Protein AF-0000000074579629 (afdb_homodimer)

Secondary structure (DSSP, 8-state):
--------HHHHHHHHHHHHHHHHH-TTS-HHHHHHHHHHHHHHT-TTS-HHHHHHHHHHHHHHHTT-TT--HHHHHHHHHHHHHHHT---/--------HHHHHHHHHHHHHHHHH-TTS-HHHHHHHHHHHHHHT-TTS-HHHHHHHHHHHHHHHTT-TT--HHHHHHHHHHHHHHHT---

Organism: Methanococcus maripaludis (strain DSM 14266 / JCM 13030 / NBRC 101832 / S2 / LL) (NCBI:txid267377)

Foldseek 3Di:
DDCPVPPDPVRLLVVLLVLLVVQLPDPLFDNLQSVLSVQLSVLCVPPVDDNLRSLVRSLVSLVVCLPPPSGDPVVNVSSVVSNVSSVPDDD/DPPPVPDDPVRLLVVLLVLLVVQLPDPLFDNLQSVLSVQLSVLCVPPVDDNLRSLVRSLVSLVVCLPPPSGDPVVNVSSVVSNVSSVPDDD

Structure (mmCIF, N/CA/C/O backbone):
data_AF-0000000074579629-model_v1
#
loop_
_entity.id
_entity.type
_entity.pdbx_description
1 polymer 'UPF0147 protein MMP1188'
#
loop_
_atom_site.group_PDB
_atom_site.id
_atom_site.type_symbol
_atom_site.label_atom_id
_atom_site.label_alt_id
_atom_site.label_comp_id
_atom_site.label_asym_id
_atom_site.label_entity_id
_atom_site.label_seq_id
_atom_site.pdbx_PDB_ins_code
_atom_site.Cartn_x
_atom_site.Cartn_y
_atom_site.Cartn_z
_atom_site.occupancy
_atom_site.B_iso_or_equiv
_atom_site.auth_seq_id
_atom_site.auth_comp_id
_atom_site.auth_asym_id
_atom_site.auth_atom_id
_atom_site.pdbx_PDB_model_num
ATOM 1 N N . MET A 1 1 ? 9.289 -17.844 11.133 1 25.27 1 MET A N 1
ATOM 2 C CA . MET A 1 1 ? 8.789 -16.516 10.773 1 25.27 1 MET A CA 1
ATOM 3 C C . MET A 1 1 ? 9.688 -15.859 9.719 1 25.27 1 MET A C 1
ATOM 5 O O . MET A 1 1 ? 10.789 -15.414 10.031 1 25.27 1 MET A O 1
ATOM 9 N N . PHE A 1 2 ? 9.789 -16.484 8.695 1 32.72 2 PHE A N 1
ATOM 10 C CA . PHE A 1 2 ? 10.742 -16.359 7.602 1 32.72 2 PHE A CA 1
ATOM 11 C C . PHE A 1 2 ? 10.766 -14.922 7.082 1 32.72 2 PHE A C 1
ATOM 13 O O . PHE A 1 2 ? 9.719 -14.305 6.895 1 32.72 2 PHE A O 1
ATOM 20 N N . SER A 1 3 ? 11.758 -14.164 7.48 1 40.06 3 SER A N 1
ATOM 21 C CA . SER A 1 3 ? 12.031 -12.742 7.285 1 40.06 3 SER A CA 1
ATOM 22 C C . SER A 1 3 ? 12.234 -12.414 5.809 1 40.06 3 SER A C 1
ATOM 24 O O . SER A 1 3 ? 13.203 -12.859 5.199 1 40.06 3 SER A O 1
ATOM 26 N N . ALA A 1 4 ? 11.523 -12.758 4.895 1 45.22 4 ALA A N 1
ATOM 27 C CA . ALA A 1 4 ? 11.734 -12.133 3.59 1 45.22 4 ALA A CA 1
ATOM 28 C C . ALA A 1 4 ? 12.383 -10.758 3.738 1 45.22 4 ALA A C 1
ATOM 30 O O . ALA A 1 4 ? 12.078 -10.016 4.676 1 45.22 4 ALA A O 1
ATOM 31 N N . LYS A 1 5 ? 13.508 -10.594 3.396 1 55.69 5 LYS A N 1
ATOM 32 C CA . LYS A 1 5 ? 14.219 -9.344 3.668 1 55.69 5 LYS A CA 1
ATOM 33 C C . LYS A 1 5 ? 13.305 -8.141 3.473 1 55.69 5 LYS A C 1
ATOM 35 O O . LYS A 1 5 ? 13.094 -7.688 2.344 1 55.69 5 LYS A O 1
ATOM 40 N N . LYS A 1 6 ? 12.227 -8.008 4.344 1 69.94 6 LYS A N 1
ATOM 41 C CA . LYS A 1 6 ? 11.273 -6.91 4.508 1 69.94 6 LYS A CA 1
ATOM 42 C C . LYS A 1 6 ? 11.992 -5.562 4.566 1 69.94 6 LYS A C 1
ATOM 44 O O . LYS A 1 6 ? 13.141 -5.488 4.992 1 69.94 6 LYS A O 1
ATOM 49 N N . LEU A 1 7 ? 11.5 -4.715 3.783 1 80.69 7 LEU A N 1
ATOM 50 C CA . LEU A 1 7 ? 12.039 -3.361 3.875 1 80.69 7 LEU A CA 1
ATOM 51 C C . LEU A 1 7 ? 12.195 -2.938 5.332 1 80.69 7 LEU A C 1
ATOM 53 O O . LEU A 1 7 ? 11.352 -3.262 6.172 1 80.69 7 LEU A O 1
ATOM 57 N N . SER A 1 8 ? 13.359 -2.342 5.578 1 84.81 8 SER A N 1
ATOM 58 C CA . SER A 1 8 ? 13.547 -1.804 6.922 1 84.81 8 SER A CA 1
ATOM 59 C C . SER A 1 8 ? 12.469 -0.778 7.262 1 84.81 8 SER A C 1
ATOM 61 O O . SER A 1 8 ? 11.898 -0.148 6.367 1 84.81 8 SER A O 1
ATOM 63 N N . PRO A 1 9 ? 12.141 -0.627 8.492 1 86.38 9 PRO A N 1
ATOM 64 C CA . PRO A 1 9 ? 11.172 0.396 8.898 1 86.38 9 PRO A CA 1
ATOM 65 C C . PRO A 1 9 ? 11.523 1.783 8.367 1 86.38 9 PRO A C 1
ATOM 67 O O . PRO A 1 9 ? 10.633 2.543 7.973 1 86.38 9 PRO A O 1
ATOM 70 N N . ALA A 1 10 ? 12.812 2.029 8.297 1 87.62 10 ALA A N 1
ATOM 71 C CA . ALA A 1 10 ? 13.25 3.324 7.781 1 87.62 10 ALA A CA 1
ATOM 72 C C . ALA A 1 10 ? 12.914 3.469 6.301 1 87.62 10 ALA A C 1
ATOM 74 O O . ALA A 1 10 ? 12.469 4.527 5.855 1 87.62 10 ALA A O 1
ATOM 75 N N . ASP A 1 11 ? 13.141 2.4 5.555 1 89.75 11 ASP A N 1
ATOM 76 C CA . ASP A 1 11 ? 12.844 2.418 4.129 1 89.75 11 ASP A CA 1
ATOM 77 C C . ASP A 1 11 ? 11.344 2.508 3.881 1 89.75 11 ASP A C 1
ATOM 79 O O . ASP A 1 11 ? 10.898 3.195 2.959 1 89.75 11 ASP A O 1
ATOM 83 N N . LYS A 1 12 ? 10.594 1.882 4.711 1 92.12 12 LYS A N 1
ATOM 84 C CA . LYS A 1 12 ? 9.133 1.931 4.613 1 92.12 12 LYS A CA 1
ATOM 85 C C . LYS A 1 12 ? 8.617 3.348 4.848 1 92.12 12 LYS A C 1
ATOM 87 O O . LYS A 1 12 ? 7.789 3.846 4.078 1 92.12 12 LYS A O 1
ATOM 92 N N . LEU A 1 13 ? 9.164 3.977 5.816 1 93.69 13 LEU A N 1
ATOM 93 C CA . LEU A 1 13 ? 8.742 5.332 6.152 1 93.69 13 LEU A CA 1
ATOM 94 C C . LEU A 1 13 ? 9.078 6.301 5.023 1 93.69 13 LEU A C 1
ATOM 96 O O . LEU A 1 13 ? 8.289 7.195 4.711 1 93.69 13 LEU A O 1
ATOM 100 N N . LYS A 1 14 ? 10.242 6.051 4.523 1 93.75 14 LYS A N 1
ATOM 101 C CA . LYS A 1 14 ? 10.672 6.902 3.42 1 93.75 14 LYS A CA 1
ATOM 102 C C . LYS A 1 14 ? 9.734 6.766 2.223 1 93.75 14 LYS A C 1
ATOM 104 O O . LYS A 1 14 ? 9.344 7.762 1.611 1 93.75 14 LYS A O 1
ATOM 109 N N . ASN A 1 15 ? 9.398 5.535 1.893 1 94.88 15 ASN A N 1
ATOM 110 C CA . ASN A 1 15 ? 8.492 5.289 0.777 1 94.88 15 ASN A CA 1
ATOM 111 C C . ASN A 1 15 ? 7.125 5.918 1.021 1 94.88 15 ASN A C 1
ATOM 113 O O . ASN A 1 15 ? 6.57 6.574 0.136 1 94.88 15 AS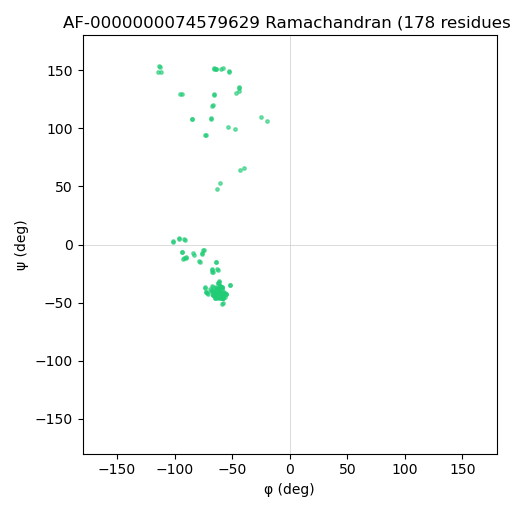N A O 1
ATOM 117 N N . ILE A 1 16 ? 6.598 5.762 2.191 1 98 16 ILE A N 1
ATOM 118 C CA . ILE A 1 16 ? 5.285 6.293 2.543 1 98 16 ILE A CA 1
ATOM 119 C C . ILE A 1 16 ? 5.316 7.82 2.488 1 98 16 ILE A C 1
ATOM 121 O O . ILE A 1 16 ? 4.391 8.445 1.963 1 98 16 ILE A O 1
ATOM 125 N N . SER A 1 17 ? 6.355 8.406 3.051 1 98.06 17 SER A N 1
ATOM 126 C CA . SER A 1 17 ? 6.508 9.852 3.027 1 98.06 17 SER A CA 1
ATOM 127 C C . SER A 1 17 ? 6.512 10.383 1.598 1 98.06 17 SER A C 1
ATOM 129 O O . SER A 1 17 ? 5.938 11.438 1.319 1 98.06 17 SER A O 1
ATOM 131 N N . SER A 1 18 ? 7.18 9.664 0.744 1 97.62 18 SER A N 1
ATOM 132 C CA . SER A 1 18 ? 7.223 10.062 -0.658 1 97.62 18 SER A CA 1
ATOM 133 C C . SER A 1 18 ? 5.832 10.016 -1.287 1 97.62 18 SER A C 1
ATOM 135 O O . SER A 1 18 ? 5.469 10.898 -2.064 1 97.62 18 SER A O 1
ATOM 137 N N . MET A 1 19 ? 5.066 9 -1.004 1 98.12 19 MET A N 1
ATOM 138 C CA . MET A 1 19 ? 3.707 8.883 -1.525 1 98.12 19 MET A CA 1
ATOM 139 C C . MET A 1 19 ? 2.832 10.023 -1.019 1 98.12 19 MET A C 1
ATOM 141 O O . MET A 1 19 ? 2.029 10.578 -1.772 1 98.12 19 MET A O 1
ATOM 145 N N . LEU A 1 20 ? 2.994 10.398 0.21 1 98.81 20 LEU A N 1
ATOM 146 C CA . LEU A 1 20 ? 2.258 11.516 0.784 1 98.81 20 LEU A CA 1
ATOM 147 C C . LEU A 1 20 ? 2.658 12.828 0.117 1 98.81 20 LEU A C 1
ATOM 149 O O . LEU A 1 20 ? 1.805 13.68 -0.155 1 98.81 20 LEU A O 1
ATOM 153 N N . GLU A 1 21 ? 3.912 12.945 -0.081 1 98.75 21 GLU A N 1
ATOM 154 C CA . GLU A 1 21 ? 4.418 14.148 -0.727 1 98.75 21 GLU A CA 1
ATOM 155 C C . GLU A 1 21 ? 3.803 14.336 -2.109 1 98.75 21 GLU A C 1
ATOM 157 O O . GLU A 1 21 ? 3.531 15.461 -2.527 1 98.75 21 GLU A O 1
ATOM 162 N N . GLU A 1 22 ? 3.611 13.266 -2.803 1 98.5 22 GLU A N 1
ATOM 163 C CA . GLU A 1 22 ? 2.979 13.328 -4.117 1 98.5 22 GLU A CA 1
ATOM 164 C C . GLU A 1 22 ? 1.576 13.93 -4.023 1 98.5 22 GLU A C 1
ATOM 166 O O . GLU A 1 22 ? 1.169 14.711 -4.887 1 98.5 22 GLU A O 1
ATOM 171 N N . ILE A 1 23 ? 0.844 13.578 -3.057 1 98.75 23 ILE A N 1
ATOM 172 C CA . ILE A 1 23 ? -0.491 14.133 -2.848 1 98.75 23 ILE A CA 1
ATOM 173 C C . ILE A 1 23 ? -0.391 15.617 -2.504 1 98.75 23 ILE A C 1
ATOM 175 O O . ILE A 1 23 ? -1.14 16.438 -3.041 1 98.75 23 ILE A O 1
ATOM 179 N N . VAL A 1 24 ? 0.521 15.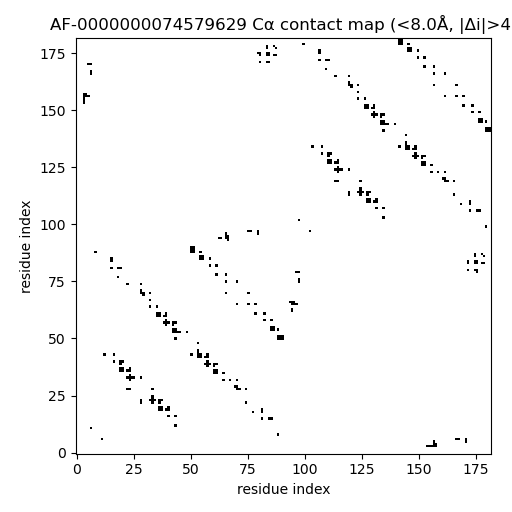992 -1.667 1 98.81 24 VAL A N 1
ATOM 180 C CA . VAL A 1 24 ? 0.712 17.359 -1.208 1 98.81 24 VAL A CA 1
ATOM 181 C C . VAL A 1 24 ? 1.04 18.266 -2.396 1 98.81 24 VAL A C 1
ATOM 183 O O . VAL A 1 24 ? 0.573 19.406 -2.467 1 98.81 24 VAL A O 1
ATOM 186 N N . GLU A 1 25 ? 1.706 17.703 -3.377 1 98.62 25 GLU A N 1
ATOM 187 C CA . GLU A 1 25 ? 2.201 18.484 -4.5 1 98.62 25 GLU A CA 1
ATOM 188 C C . GLU A 1 25 ? 1.21 18.484 -5.66 1 98.62 25 GLU A C 1
ATOM 190 O O . GLU A 1 25 ? 1.364 19.234 -6.621 1 98.62 25 GLU A O 1
ATOM 195 N N . ASP A 1 26 ? 0.233 17.766 -5.566 1 98.56 26 ASP A N 1
ATOM 196 C CA . ASP A 1 26 ? -0.736 17.625 -6.652 1 98.56 26 ASP A CA 1
ATOM 197 C C . ASP A 1 26 ? -1.779 18.734 -6.594 1 98.56 26 ASP A C 1
ATOM 199 O O . ASP A 1 26 ? -2.734 18.672 -5.82 1 98.56 26 ASP A O 1
ATOM 203 N N . THR A 1 27 ? -1.715 19.609 -7.473 1 97.81 27 THR A N 1
ATOM 204 C CA . THR A 1 27 ? -2.539 20.812 -7.445 1 97.81 27 THR A CA 1
ATOM 205 C C . THR A 1 27 ? -3.969 20.5 -7.875 1 97.81 27 THR A C 1
ATOM 207 O O . THR A 1 27 ? -4.871 21.312 -7.699 1 97.81 27 THR A O 1
ATOM 210 N N . THR A 1 28 ? -4.258 19.25 -8.352 1 97.62 28 THR A N 1
ATOM 211 C CA . THR A 1 28 ? -5.617 18.844 -8.68 1 97.62 28 THR A CA 1
ATOM 212 C C . THR A 1 28 ? -6.352 18.359 -7.43 1 97.62 28 THR A C 1
ATOM 214 O O . THR A 1 28 ? -7.566 18.156 -7.453 1 97.62 28 THR A O 1
ATOM 217 N N . VAL A 1 29 ? -5.668 18.25 -6.43 1 98.62 29 VAL A N 1
ATOM 218 C CA . VAL A 1 29 ? -6.215 17.797 -5.148 1 98.62 29 VAL A CA 1
ATOM 219 C C . VAL A 1 29 ? -6.59 19.016 -4.301 1 98.62 29 VAL A C 1
ATOM 221 O O . VAL A 1 29 ? -5.789 19.938 -4.133 1 98.62 29 VAL A O 1
ATOM 224 N N . PRO A 1 30 ? -7.812 19.031 -3.777 1 98.69 30 PRO A N 1
ATOM 225 C CA . PRO A 1 30 ? -8.258 20.141 -2.939 1 98.69 30 PRO A CA 1
ATOM 226 C C . PRO A 1 30 ? -7.301 20.438 -1.784 1 98.69 30 PRO A C 1
ATOM 228 O O . PRO A 1 30 ? -6.703 19.516 -1.228 1 98.69 30 PRO A O 1
ATOM 231 N N . ARG A 1 31 ? -7.266 21.641 -1.442 1 98.56 31 ARG A N 1
ATOM 232 C CA . ARG A 1 31 ? -6.305 22.156 -0.475 1 98.56 31 ARG A CA 1
ATOM 233 C C . ARG A 1 31 ? -6.422 21.422 0.859 1 98.56 31 ARG A C 1
ATOM 235 O O . ARG A 1 31 ? -5.414 21.094 1.484 1 98.56 31 ARG A O 1
ATOM 242 N N . ASN A 1 32 ? -7.609 21.234 1.343 1 98.44 32 ASN A N 1
ATOM 243 C CA . ASN A 1 32 ? -7.789 20.594 2.641 1 98.44 32 ASN A CA 1
ATOM 244 C C . ASN A 1 32 ? -7.258 19.156 2.633 1 98.44 32 ASN A C 1
ATOM 246 O O . ASN A 1 32 ? -6.812 18.656 3.662 1 98.44 32 ASN A O 1
ATOM 250 N N . ILE A 1 33 ? -7.379 18.484 1.457 1 98.75 33 ILE A N 1
ATOM 251 C CA . ILE A 1 33 ? -6.863 17.125 1.332 1 98.75 33 ILE A CA 1
ATOM 252 C C . ILE A 1 33 ? -5.336 17.156 1.294 1 98.75 33 ILE A C 1
ATOM 254 O O . ILE A 1 33 ? -4.68 16.344 1.955 1 98.75 33 ILE A O 1
ATOM 258 N N . ARG A 1 34 ? -4.801 18.094 0.607 1 98.88 34 ARG A N 1
ATOM 259 C CA . ARG A 1 34 ? -3.35 18.266 0.604 1 98.88 34 ARG A CA 1
ATOM 260 C C . ARG A 1 34 ? -2.83 18.562 2.006 1 98.88 34 ARG A C 1
ATOM 262 O O . ARG A 1 34 ? -1.79 18.047 2.412 1 98.88 34 ARG A O 1
ATOM 269 N N . ALA A 1 35 ? -3.525 19.391 2.779 1 98.81 35 ALA A N 1
ATOM 270 C CA . ALA A 1 35 ? -3.141 19.719 4.145 1 98.81 35 ALA A CA 1
ATOM 271 C C . ALA A 1 35 ? -3.15 18.484 5.039 1 98.81 35 ALA A C 1
ATOM 273 O O . ALA A 1 35 ? -2.242 18.297 5.855 1 98.81 35 ALA A O 1
ATOM 274 N N . ALA A 1 36 ? -4.184 17.641 4.891 1 98.81 36 ALA A N 1
ATOM 275 C CA . ALA A 1 36 ? -4.262 16.406 5.668 1 98.81 36 ALA A CA 1
ATOM 276 C C . ALA A 1 36 ? -3.082 15.492 5.355 1 98.81 36 ALA A C 1
ATOM 278 O O . ALA A 1 36 ? -2.492 14.898 6.262 1 98.81 36 ALA A O 1
ATOM 279 N N . ALA A 1 37 ? -2.75 15.359 4.066 1 98.88 37 ALA A N 1
ATOM 280 C CA . ALA A 1 37 ? -1.598 14.555 3.664 1 98.88 37 ALA A CA 1
ATOM 281 C C . ALA A 1 37 ? -0.308 15.117 4.258 1 98.88 37 ALA A C 1
ATOM 283 O O . ALA A 1 37 ? 0.557 14.359 4.703 1 98.88 37 ALA A O 1
ATOM 284 N N . ASP A 1 38 ? -0.193 16.453 4.285 1 98.88 38 ASP A N 1
ATOM 285 C CA . ASP A 1 38 ? 0.984 17.109 4.855 1 98.88 38 ASP A CA 1
ATOM 286 C C . ASP A 1 38 ? 1.081 16.844 6.359 1 98.88 38 ASP A C 1
ATOM 288 O O . ASP A 1 38 ? 2.168 16.578 6.879 1 98.88 38 ASP A O 1
ATOM 292 N N . ASN A 1 39 ? 0.005 16.922 7 1 98.88 39 ASN A N 1
ATOM 293 C CA . ASN A 1 39 ? -0.033 16.609 8.43 1 98.88 39 ASN A CA 1
ATOM 294 C C . ASN A 1 39 ? 0.38 15.172 8.695 1 98.88 39 ASN A C 1
ATOM 296 O O . ASN A 1 39 ? 1.134 14.898 9.633 1 98.88 39 ASN A O 1
ATOM 300 N N . ALA A 1 40 ? -0.15 14.258 7.895 1 98.88 40 ALA A N 1
ATOM 301 C CA . ALA A 1 40 ? 0.215 12.852 8.031 1 98.88 40 ALA A CA 1
ATOM 302 C C . ALA A 1 40 ? 1.716 12.648 7.84 1 98.88 40 ALA A C 1
ATOM 304 O O . ALA A 1 40 ? 2.361 11.953 8.625 1 98.88 40 ALA A O 1
ATOM 305 N N . LYS A 1 41 ? 2.234 13.25 6.848 1 98.75 41 LYS A N 1
ATOM 306 C CA . LYS A 1 41 ? 3.666 13.18 6.562 1 98.75 41 LYS A CA 1
ATOM 307 C C . LYS A 1 41 ? 4.488 13.688 7.746 1 98.75 41 LYS A C 1
ATOM 309 O O . LYS A 1 41 ? 5.461 13.047 8.148 1 98.75 41 LYS A O 1
ATOM 314 N N . ASN A 1 42 ? 4.086 14.82 8.289 1 98.44 42 ASN A N 1
ATOM 315 C CA . ASN A 1 42 ? 4.785 15.414 9.43 1 98.44 42 ASN A CA 1
ATOM 316 C C . ASN A 1 42 ? 4.707 14.523 10.664 1 98.44 42 ASN A C 1
ATOM 318 O O . ASN A 1 42 ? 5.668 14.43 11.43 1 98.44 42 ASN A O 1
ATOM 322 N N . ALA A 1 43 ? 3.566 13.922 10.859 1 98.25 43 ALA A N 1
ATOM 323 C CA . ALA A 1 43 ? 3.402 13 11.984 1 98.25 43 ALA A CA 1
ATOM 324 C C . ALA A 1 43 ? 4.406 11.859 11.906 1 98.25 43 ALA A C 1
ATOM 326 O O . ALA A 1 43 ? 4.945 11.422 12.93 1 98.25 43 ALA A O 1
ATOM 327 N N . LEU A 1 44 ? 4.719 11.367 10.695 1 97.38 44 LEU A N 1
ATOM 328 C CA . LEU A 1 44 ? 5.652 10.258 10.508 1 97.38 44 LEU A CA 1
ATOM 329 C C . LEU A 1 44 ? 7.07 10.664 10.898 1 97.38 44 LEU A C 1
ATOM 331 O O . LEU A 1 44 ? 7.875 9.82 11.289 1 97.38 44 LEU A O 1
ATOM 335 N N . HIS A 1 45 ? 7.297 11.914 10.844 1 96.38 45 HIS A N 1
ATOM 336 C CA . HIS A 1 45 ? 8.656 12.391 11.07 1 96.38 45 HIS A CA 1
ATOM 337 C C . HIS A 1 45 ? 8.82 12.938 12.484 1 96.38 45 HIS A C 1
ATOM 339 O O . HIS A 1 45 ? 9.883 13.469 12.828 1 96.38 45 HIS A O 1
ATOM 345 N N . ASN A 1 46 ? 7.82 12.875 13.305 1 96.5 46 ASN A N 1
ATOM 346 C CA . ASN A 1 46 ? 7.926 13.328 14.688 1 96.5 46 ASN A CA 1
ATOM 347 C C . ASN A 1 46 ? 8.75 12.352 15.531 1 96.5 46 ASN A C 1
ATOM 349 O O . ASN A 1 46 ? 8.195 11.469 16.188 1 96.5 46 ASN A O 1
ATOM 353 N N . GLU A 1 47 ? 9.977 12.523 15.703 1 93.5 47 GLU A N 1
ATOM 354 C CA . GLU A 1 47 ? 10.914 11.602 16.344 1 93.5 47 GLU A CA 1
ATOM 355 C C . GLU A 1 47 ? 10.727 11.586 17.859 1 93.5 47 GLU A C 1
ATOM 357 O O . GLU A 1 47 ? 11.32 10.75 18.547 1 93.5 47 GLU A O 1
A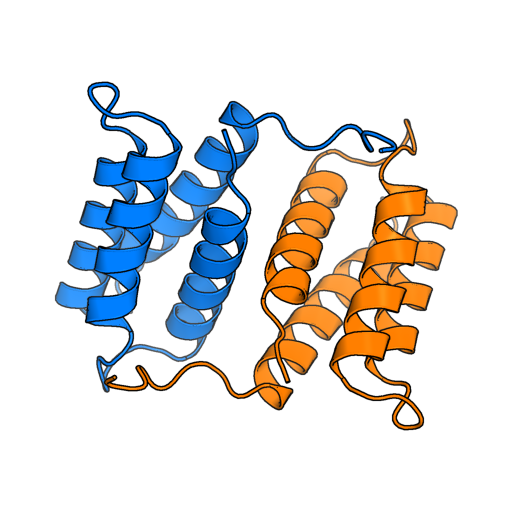TOM 362 N N . GLU A 1 48 ? 9.898 12.391 18.391 1 96.69 48 GLU A N 1
ATOM 363 C CA . GLU A 1 48 ? 9.602 12.391 19.828 1 96.69 48 GLU A CA 1
ATOM 364 C C . GLU A 1 48 ? 8.641 11.266 20.188 1 96.69 48 GLU A C 1
ATOM 366 O O . GLU A 1 48 ? 8.484 10.938 21.375 1 96.69 48 GLU A O 1
ATOM 371 N N . GLN A 1 49 ? 8.016 10.672 19.266 1 96.25 49 GLN A N 1
ATOM 372 C CA . GLN A 1 49 ? 7.039 9.609 19.516 1 96.25 49 GLN A CA 1
ATOM 373 C C . GLN A 1 49 ? 7.539 8.273 18.984 1 96.25 49 GLN A C 1
ATOM 375 O O . GLN A 1 49 ? 8.398 8.227 18.094 1 96.25 49 GLN A O 1
ATOM 380 N N . GLU A 1 50 ? 7.078 7.215 19.562 1 94.94 50 GLU A N 1
ATOM 381 C CA . GLU A 1 50 ? 7.359 5.871 19.062 1 94.94 50 GLU A CA 1
ATOM 382 C C . GLU A 1 50 ? 6.762 5.664 17.672 1 94.94 50 GLU A C 1
ATOM 384 O O . GLU A 1 50 ? 5.746 6.27 17.328 1 94.94 50 GLU A O 1
ATOM 389 N N . LEU A 1 51 ? 7.395 4.824 16.938 1 94 51 LEU A N 1
ATOM 390 C CA . LEU A 1 51 ? 7.035 4.602 15.539 1 94 51 LEU A CA 1
ATOM 391 C C . LEU A 1 51 ? 5.562 4.223 15.414 1 94 51 LEU A C 1
ATOM 393 O O . LEU A 1 51 ? 4.871 4.695 14.508 1 94 51 LEU A O 1
ATOM 397 N N . ILE A 1 52 ? 5.039 3.367 16.281 1 95 52 ILE A N 1
ATOM 398 C CA . ILE A 1 52 ? 3.656 2.904 16.219 1 95 52 ILE A CA 1
ATOM 399 C C . ILE A 1 52 ? 2.707 4.082 16.438 1 95 52 ILE A C 1
ATOM 401 O O . ILE A 1 52 ? 1.657 4.168 15.789 1 95 52 ILE A O 1
ATOM 405 N N . VAL A 1 53 ? 3.059 4.996 17.281 1 96.75 53 VAL A N 1
ATOM 406 C CA . VAL A 1 53 ? 2.248 6.172 17.578 1 96.75 53 VAL A CA 1
ATOM 407 C C . VAL A 1 53 ? 2.271 7.129 16.391 1 96.75 53 VAL A C 1
ATOM 409 O O . VAL A 1 53 ? 1.234 7.676 16 1 96.75 53 VAL A O 1
ATOM 412 N N . ARG A 1 54 ? 3.516 7.285 15.805 1 97.38 54 ARG A N 1
ATOM 413 C CA . ARG A 1 54 ? 3.641 8.117 14.609 1 97.38 54 ARG A CA 1
ATOM 414 C C . ARG A 1 54 ? 2.732 7.605 13.492 1 97.38 54 ARG A C 1
ATOM 416 O O . ARG A 1 54 ? 1.996 8.383 12.883 1 97.38 54 ARG A O 1
ATOM 423 N N . SER A 1 55 ? 2.732 6.328 13.266 1 97.5 55 SER A N 1
ATOM 424 C CA . SER A 1 55 ? 1.929 5.715 12.211 1 97.5 55 SER A CA 1
ATOM 425 C C . SER A 1 55 ? 0.438 5.863 12.5 1 97.5 55 SER A C 1
ATOM 427 O O . SER A 1 55 ? -0.341 6.199 11.602 1 97.5 55 SER A O 1
ATOM 429 N N . ALA A 1 56 ? 0.05 5.656 13.734 1 97.25 56 ALA A N 1
ATOM 430 C CA . ALA A 1 56 ? -1.354 5.762 14.125 1 97.25 56 ALA A CA 1
ATOM 431 C C . ALA A 1 56 ? -1.869 7.188 13.945 1 97.25 56 ALA A C 1
ATOM 433 O O . ALA A 1 56 ? -2.988 7.395 13.477 1 97.25 56 ALA A O 1
ATOM 434 N N . THR A 1 57 ? -1.082 8.109 14.312 1 98.31 57 THR A N 1
ATOM 435 C CA . THR A 1 57 ? -1.457 9.516 14.164 1 98.31 57 THR A CA 1
ATOM 436 C C . THR A 1 57 ? -1.629 9.875 12.688 1 98.31 57 THR A C 1
ATOM 438 O O . THR A 1 57 ? -2.592 10.547 12.312 1 98.31 57 THR A O 1
ATOM 441 N N . ALA A 1 58 ? -0.655 9.414 11.867 1 98.62 58 ALA A N 1
ATOM 442 C CA . ALA A 1 58 ? -0.748 9.648 10.422 1 98.62 58 ALA A CA 1
ATOM 443 C C . ALA A 1 58 ? -2.027 9.039 9.852 1 98.62 58 ALA A C 1
ATOM 445 O O . ALA A 1 58 ? -2.736 9.688 9.078 1 98.62 58 ALA A O 1
ATOM 446 N N . ILE A 1 59 ? -2.318 7.836 10.227 1 98.06 59 ILE A N 1
ATOM 447 C CA . ILE A 1 59 ? -3.531 7.152 9.789 1 98.06 59 ILE A CA 1
ATOM 448 C C . ILE A 1 59 ? -4.758 7.98 10.164 1 98.06 59 ILE A C 1
ATOM 450 O O . ILE A 1 59 ? -5.691 8.109 9.367 1 98.06 59 ILE A O 1
ATOM 454 N N . GLN A 1 60 ? -4.762 8.523 11.375 1 98 60 GLN A N 1
ATOM 455 C CA . GLN A 1 60 ? -5.898 9.305 11.844 1 98 60 GLN A CA 1
ATOM 456 C C . GLN A 1 60 ? -6.148 10.508 10.938 1 98 60 GLN A C 1
ATOM 458 O O . GLN A 1 60 ? -7.289 10.789 10.562 1 98 60 GLN A O 1
ATOM 463 N N . TYR A 1 61 ? -5.098 11.219 10.531 1 98.38 61 TYR A N 1
ATOM 464 C CA . TYR A 1 61 ? -5.246 12.359 9.633 1 98.38 61 TYR A CA 1
ATOM 465 C C . TYR A 1 61 ? -5.867 11.93 8.312 1 98.38 61 TYR A C 1
ATOM 467 O O . TYR A 1 61 ? -6.758 12.609 7.789 1 98.38 61 TYR A O 1
ATOM 475 N N . LEU A 1 62 ? -5.453 10.844 7.809 1 98.38 62 LEU A N 1
ATOM 476 C CA . LEU A 1 62 ? -5.898 10.359 6.504 1 98.38 62 LEU A CA 1
ATOM 477 C C . LEU A 1 62 ? -7.324 9.828 6.578 1 98.38 62 LEU A C 1
ATOM 479 O O . LEU A 1 62 ? -8.117 10.023 5.652 1 98.38 62 LEU A O 1
ATOM 483 N N . ASP A 1 63 ? -7.602 9.195 7.699 1 96.38 63 ASP A N 1
ATOM 484 C CA . ASP A 1 63 ? -8.953 8.688 7.914 1 96.38 63 ASP A CA 1
ATOM 485 C C . ASP A 1 63 ? -9.961 9.836 8 1 96.38 63 ASP A C 1
ATOM 487 O O . ASP A 1 63 ? -11.062 9.742 7.453 1 96.38 63 ASP A O 1
ATOM 491 N N . ASP A 1 64 ? -9.578 10.82 8.695 1 97.06 64 ASP A N 1
ATOM 492 C CA . ASP A 1 64 ? -10.461 11.961 8.898 1 97.06 64 ASP A CA 1
ATOM 493 C C . ASP A 1 64 ? -10.812 12.617 7.566 1 97.06 64 ASP A C 1
ATOM 495 O O . ASP A 1 64 ? -11.945 13.062 7.367 1 97.06 64 ASP A O 1
ATOM 499 N N . ILE A 1 65 ? -9.891 12.672 6.609 1 97.5 65 ILE A N 1
ATOM 500 C CA . ILE A 1 65 ? -10.102 13.398 5.363 1 97.5 65 ILE A CA 1
ATOM 501 C C . ILE A 1 65 ? -10.68 12.461 4.309 1 97.5 65 ILE A C 1
ATOM 503 O O . ILE A 1 65 ? -11.141 12.906 3.256 1 97.5 65 ILE A O 1
ATOM 507 N N . SER A 1 66 ? -10.695 11.164 4.531 1 94.56 66 SER A N 1
ATOM 508 C CA . SER A 1 66 ? -11.078 10.156 3.547 1 94.56 66 SER A CA 1
ATOM 509 C C . SER A 1 66 ? -12.547 10.305 3.148 1 94.56 66 SER A C 1
ATOM 511 O O . SER A 1 66 ? -12.953 9.836 2.086 1 94.56 66 SER A O 1
ATOM 513 N N . GLU A 1 67 ? -13.297 11.078 3.949 1 92.25 67 GLU A N 1
ATOM 514 C CA . GLU A 1 67 ? -14.727 11.227 3.721 1 92.25 67 GLU A CA 1
ATOM 515 C C . GLU A 1 67 ? -15.031 12.484 2.916 1 92.25 67 GLU A C 1
ATOM 517 O O . GLU A 1 67 ? -16.203 12.781 2.635 1 92.25 67 GLU A O 1
ATOM 522 N N . ASP A 1 68 ? -13.992 13.109 2.49 1 96.5 68 ASP A N 1
ATOM 523 C CA . ASP A 1 68 ? -14.195 14.312 1.697 1 96.5 68 ASP A CA 1
ATOM 524 C C . ASP A 1 68 ? -14.828 13.984 0.347 1 96.5 68 ASP A C 1
ATOM 526 O O . ASP A 1 68 ? -14.273 13.203 -0.432 1 96.5 68 ASP A O 1
ATOM 530 N N . PRO A 1 69 ? -16.016 14.508 0.031 1 95.44 69 PRO A N 1
ATOM 531 C CA . PRO A 1 69 ? -16.719 14.172 -1.21 1 95.44 69 PRO A CA 1
ATOM 532 C C . PRO A 1 69 ? -16 14.695 -2.453 1 95.44 69 PRO A C 1
ATOM 534 O O . PRO A 1 69 ? -16.281 14.25 -3.566 1 95.44 69 PRO A O 1
ATOM 537 N N . ASN A 1 70 ? -15.172 15.688 -2.273 1 96.56 70 ASN A N 1
ATOM 538 C CA . ASN A 1 70 ? -14.477 16.281 -3.408 1 96.56 70 ASN A CA 1
ATOM 539 C C . ASN A 1 70 ? -13.133 15.617 -3.668 1 96.56 70 ASN A C 1
ATOM 541 O O . ASN A 1 70 ? -12.375 16.047 -4.535 1 96.56 70 ASN A O 1
ATOM 545 N N . MET A 1 71 ? -12.805 14.57 -2.926 1 97.12 71 MET A N 1
ATOM 546 C CA . MET A 1 71 ? -11.555 13.852 -3.146 1 97.12 71 MET A CA 1
ATOM 547 C C . MET A 1 71 ? -11.555 13.164 -4.508 1 97.12 71 MET A C 1
ATOM 549 O O . MET A 1 71 ? -12.445 12.359 -4.805 1 97.12 71 MET A O 1
ATOM 553 N N . PRO A 1 72 ? -10.453 13.406 -5.277 1 96.75 72 PRO A N 1
ATOM 554 C CA . PRO A 1 72 ? -10.352 12.68 -6.547 1 96.75 72 PRO A CA 1
ATOM 555 C C . PRO A 1 72 ? -10.188 11.18 -6.359 1 96.75 72 PRO A C 1
ATOM 557 O O . PRO A 1 72 ? -9.586 10.734 -5.375 1 96.75 72 PRO A O 1
ATOM 560 N N . ILE A 1 73 ? -10.625 10.422 -7.289 1 92.94 73 ILE A N 1
ATOM 561 C CA . ILE A 1 73 ? -10.633 8.961 -7.207 1 92.94 73 ILE A CA 1
ATOM 562 C C . ILE A 1 73 ? -9.203 8.445 -7.051 1 92.94 73 ILE A C 1
ATOM 564 O O . ILE A 1 73 ? -8.938 7.594 -6.203 1 92.94 73 ILE A O 1
ATOM 568 N N . HIS A 1 74 ? -8.227 8.992 -7.875 1 94.75 74 HIS A N 1
ATOM 569 C CA . HIS A 1 74 ? -6.844 8.539 -7.812 1 94.75 74 HIS A CA 1
ATOM 570 C C . HIS A 1 74 ? -6.246 8.781 -6.434 1 94.75 74 HIS A C 1
ATOM 572 O O . HIS A 1 74 ? -5.469 7.961 -5.938 1 94.75 74 HIS A O 1
ATOM 578 N N . THR A 1 75 ? -6.656 9.953 -5.789 1 97.38 75 THR A N 1
ATOM 579 C CA . THR A 1 75 ? -6.152 10.297 -4.465 1 97.38 75 THR A CA 1
ATOM 580 C C . THR A 1 75 ? -6.676 9.32 -3.414 1 97.38 75 THR A C 1
ATOM 582 O O . THR A 1 75 ? -5.938 8.898 -2.525 1 97.38 75 THR A O 1
ATOM 585 N N . ARG A 1 76 ? -7.938 8.961 -3.611 1 95.5 76 ARG A N 1
ATOM 586 C CA . ARG A 1 76 ? -8.531 7.98 -2.709 1 95.5 76 ARG A CA 1
ATOM 587 C C . ARG A 1 76 ? -7.773 6.66 -2.75 1 95.5 76 ARG A C 1
ATOM 589 O O . ARG A 1 76 ? -7.496 6.066 -1.707 1 95.5 76 ARG A O 1
ATOM 596 N N . THR A 1 77 ? -7.414 6.207 -3.898 1 93.69 77 THR A N 1
ATOM 597 C CA . THR A 1 77 ? -6.645 4.977 -4.066 1 93.69 77 THR A CA 1
ATOM 598 C C . THR A 1 77 ? -5.266 5.109 -3.424 1 93.69 77 THR A C 1
ATOM 600 O O . THR A 1 77 ? -4.793 4.18 -2.764 1 93.69 77 THR A O 1
ATOM 603 N N . GLN A 1 78 ? -4.66 6.285 -3.633 1 96.38 78 GLN A N 1
ATOM 604 C CA . GLN A 1 78 ? -3.348 6.527 -3.041 1 96.38 78 GLN A CA 1
ATOM 605 C C . GLN A 1 78 ? -3.42 6.496 -1.517 1 96.38 78 GLN A C 1
ATOM 607 O O . GLN A 1 78 ? -2.588 5.867 -0.862 1 96.38 78 GLN A O 1
ATOM 612 N N . ILE A 1 79 ? -4.379 7.105 -0.958 1 97.5 79 ILE A N 1
ATOM 613 C CA . ILE A 1 79 ? -4.535 7.184 0.491 1 97.5 79 ILE A CA 1
ATOM 614 C C . ILE A 1 79 ? -4.805 5.789 1.056 1 97.5 79 ILE A C 1
ATOM 616 O O . ILE A 1 79 ? -4.238 5.41 2.084 1 97.5 79 ILE A O 1
ATOM 620 N N . TRP A 1 80 ? -5.609 5.031 0.408 1 95.25 80 TRP A N 1
ATOM 621 C CA . TRP A 1 80 ? -5.867 3.66 0.829 1 95.25 80 TRP A CA 1
ATOM 622 C C . TRP A 1 80 ? -4.57 2.855 0.889 1 95.25 80 TRP A C 1
ATOM 624 O O . TRP A 1 80 ? -4.316 2.152 1.869 1 95.25 80 TRP A O 1
ATOM 634 N N . GLY A 1 81 ? -3.803 2.922 -0.203 1 95.5 81 GLY A N 1
ATOM 635 C CA . GLY A 1 81 ? -2.518 2.238 -0.211 1 95.5 81 GLY A CA 1
ATOM 636 C C . GLY A 1 81 ? -1.61 2.662 0.928 1 95.5 81 GLY A C 1
ATOM 637 O O . GLY A 1 81 ? -0.994 1.819 1.583 1 95.5 81 GLY A O 1
ATOM 638 N N . ILE A 1 82 ? -1.567 3.955 1.187 1 97.88 82 ILE A N 1
ATOM 639 C CA . ILE A 1 82 ? -0.715 4.508 2.232 1 97.88 82 ILE A CA 1
ATOM 640 C C . ILE A 1 82 ? -1.175 3.998 3.596 1 97.88 82 ILE A C 1
ATOM 642 O O . ILE A 1 82 ? -0.36 3.545 4.402 1 97.88 82 ILE A O 1
ATOM 646 N N . VAL A 1 83 ? -2.479 4.035 3.83 1 97 83 VAL A N 1
ATOM 647 C CA . VAL A 1 83 ? -3.039 3.57 5.094 1 97 83 VAL A CA 1
ATOM 648 C C . VAL A 1 83 ? -2.736 2.086 5.281 1 97 83 VAL A C 1
ATOM 650 O O . VAL A 1 83 ? -2.324 1.661 6.363 1 97 83 VAL A O 1
ATOM 653 N N . SER A 1 84 ? -2.912 1.326 4.246 1 94.81 84 SER A N 1
ATOM 654 C CA . SER A 1 84 ? -2.619 -0.103 4.301 1 94.81 84 SER A CA 1
ATOM 655 C C . SER A 1 84 ? -1.163 -0.353 4.684 1 94.81 84 SER A C 1
ATOM 657 O O . SER A 1 84 ? -0.871 -1.248 5.477 1 94.81 84 SER A O 1
ATOM 659 N N . GLU A 1 85 ? -0.214 0.417 4.117 1 95.69 85 GLU A N 1
ATOM 660 C CA . GLU A 1 85 ? 1.202 0.27 4.441 1 95.69 85 GLU A CA 1
ATOM 661 C C . GLU A 1 85 ? 1.487 0.697 5.879 1 95.69 85 GLU A C 1
ATOM 663 O O . GLU A 1 85 ? 2.24 0.031 6.59 1 95.69 85 GLU A O 1
ATOM 668 N N . LEU A 1 86 ? 0.874 1.728 6.312 1 96.62 86 LEU A N 1
ATOM 669 C CA . LEU A 1 86 ? 1.067 2.221 7.672 1 96.62 86 LEU A CA 1
ATOM 670 C C . LEU A 1 86 ? 0.6 1.189 8.695 1 96.62 86 LEU A C 1
ATOM 672 O O . LEU A 1 86 ? 1.23 1.017 9.742 1 96.62 86 LEU A O 1
ATOM 676 N N . GLU A 1 87 ? -0.469 0.53 8.398 1 94.5 87 GLU A N 1
ATOM 677 C CA . GLU A 1 87 ? -1.056 -0.45 9.305 1 94.5 87 GLU A CA 1
ATOM 678 C C . GLU A 1 87 ? -0.101 -1.614 9.555 1 94.5 87 GLU A C 1
ATOM 680 O O . GLU A 1 87 ? -0.22 -2.318 10.555 1 94.5 87 GLU A O 1
ATOM 685 N N . THR A 1 88 ? 0.785 -1.749 8.656 1 91.06 88 THR A N 1
ATOM 686 C CA . THR A 1 88 ? 1.692 -2.885 8.773 1 91.06 88 THR A CA 1
ATOM 687 C C . THR A 1 88 ? 2.934 -2.504 9.578 1 91.06 88 THR A C 1
ATOM 689 O O . THR A 1 88 ? 3.775 -3.355 9.875 1 91.06 88 THR A O 1
ATOM 692 N N . ILE A 1 89 ? 3.119 -1.258 9.828 1 88.56 89 ILE A N 1
ATOM 693 C CA . ILE A 1 89 ? 4.246 -0.833 10.656 1 88.56 89 ILE A CA 1
ATOM 694 C C . ILE A 1 89 ? 4.039 -1.297 12.094 1 88.56 89 ILE A C 1
ATOM 696 O O . ILE A 1 89 ? 3.031 -0.964 12.719 1 88.56 89 ILE A O 1
ATOM 700 N N . LYS A 1 90 ? 4.84 -2.266 12.445 1 78.25 90 LYS A N 1
ATOM 701 C CA . LYS A 1 90 ? 4.832 -2.771 13.812 1 78.25 90 LYS A CA 1
ATOM 702 C C . LYS A 1 90 ? 6.152 -2.479 14.516 1 78.25 90 LYS A C 1
ATOM 704 O O . LYS A 1 90 ? 7.16 -2.189 13.859 1 78.25 90 LYS A O 1
ATOM 709 N N . ASN A 1 91 ? 6.152 -2.268 15.828 1 62.47 91 ASN A N 1
ATOM 710 C CA . ASN A 1 91 ? 7.379 -2.166 16.625 1 62.47 91 ASN A CA 1
ATOM 711 C C . ASN A 1 91 ? 8.203 -3.445 16.531 1 62.47 91 ASN A C 1
ATOM 713 O O . ASN A 1 91 ? 7.66 -4.531 16.328 1 62.47 91 ASN A O 1
ATOM 717 N N . MET B 1 1 ? -19.219 5.152 13.703 1 24.2 1 MET B N 1
ATOM 718 C CA . MET B 1 1 ? -18.047 4.637 13.008 1 24.2 1 MET B CA 1
ATOM 719 C C . MET B 1 1 ? -18.047 5.043 11.539 1 24.2 1 MET B C 1
ATOM 721 O O . MET B 1 1 ? -18.859 4.531 10.758 1 24.2 1 MET B O 1
ATOM 725 N N . PHE B 1 2 ? -18.062 6.23 11.383 1 31.52 2 PHE B N 1
ATOM 726 C CA . PHE B 1 2 ? -18.266 6.93 10.125 1 31.52 2 PHE B CA 1
ATOM 727 C C . PHE B 1 2 ? -17.391 6.344 9.023 1 31.52 2 PHE B C 1
ATOM 729 O O . PHE B 1 2 ? -16.203 6.086 9.242 1 31.52 2 PHE B O 1
ATOM 736 N N . SER B 1 3 ? -17.953 5.52 8.219 1 38.94 3 SER B N 1
ATOM 737 C CA . SER B 1 3 ? -17.391 4.691 7.156 1 38.94 3 SER B CA 1
ATOM 738 C C . SER B 1 3 ? -16.719 5.539 6.086 1 38.94 3 SER B C 1
ATOM 740 O O . SER B 1 3 ? -17.375 6.34 5.414 1 38.94 3 SER B O 1
ATOM 742 N N . ALA B 1 4 ? -15.82 6.422 6.332 1 44.28 4 ALA B N 1
ATOM 743 C CA . ALA B 1 4 ? -15.094 7.023 5.215 1 44.28 4 ALA B CA 1
ATOM 744 C C . ALA B 1 4 ? -15.203 6.156 3.965 1 44.28 4 ALA B C 1
ATOM 746 O O . ALA B 1 4 ? -15.102 4.93 4.043 1 44.28 4 ALA B O 1
ATOM 747 N N . LYS B 1 5 ? -15.922 6.523 3.055 1 55.97 5 LYS B N 1
ATOM 748 C CA . LYS B 1 5 ? -16.266 5.688 1.907 1 55.97 5 LYS B CA 1
ATOM 749 C C . LYS B 1 5 ? -15.031 4.945 1.384 1 55.97 5 LYS B C 1
ATOM 751 O O . LYS B 1 5 ? -14.227 5.512 0.647 1 55.97 5 LYS B O 1
ATOM 756 N N . LYS B 1 6 ? -14.422 3.992 2.238 1 69.75 6 LYS B N 1
ATOM 757 C CA . LYS B 1 6 ? -13.375 3.016 1.945 1 69.75 6 LYS B CA 1
ATO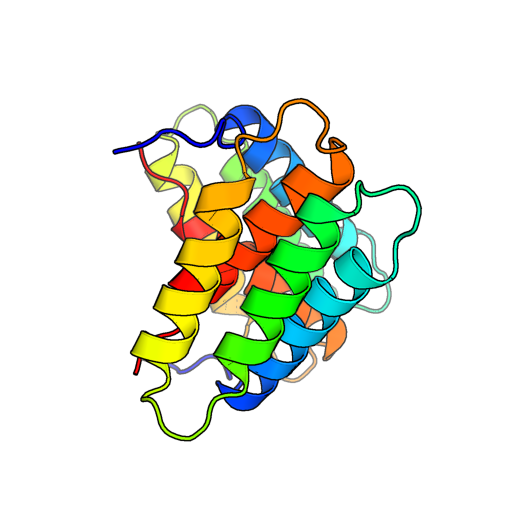M 758 C C . LYS B 1 6 ? -13.641 2.314 0.615 1 69.75 6 LYS B C 1
ATOM 760 O O . LYS B 1 6 ? -14.789 2.188 0.189 1 69.75 6 LYS B O 1
ATOM 765 N N . LEU B 1 7 ? -12.609 2.291 -0.129 1 80.56 7 LEU B N 1
ATOM 766 C CA . LEU B 1 7 ? -12.75 1.532 -1.367 1 80.56 7 LEU B CA 1
ATOM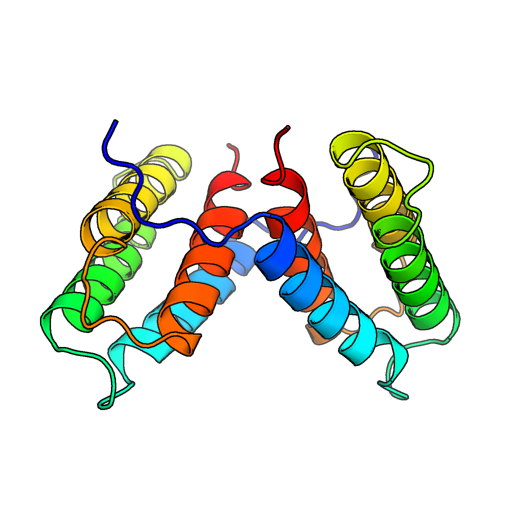 767 C C . LEU B 1 7 ? -13.445 0.199 -1.112 1 80.56 7 LEU B C 1
ATOM 769 O O . LEU B 1 7 ? -13.188 -0.459 -0.103 1 80.56 7 LEU B O 1
ATOM 773 N N . SER B 1 8 ? -14.391 -0.077 -1.999 1 85.94 8 SER B N 1
ATOM 774 C CA . SER B 1 8 ? -15.031 -1.383 -1.901 1 85.94 8 SER B CA 1
ATOM 775 C C . SER B 1 8 ? -14.023 -2.514 -2.049 1 85.94 8 SER B C 1
ATOM 777 O O . SER B 1 8 ? -12.969 -2.334 -2.668 1 85.94 8 SER B O 1
ATOM 779 N N . PRO B 1 9 ? -14.266 -3.631 -1.463 1 86 9 PRO B N 1
ATOM 780 C CA . PRO B 1 9 ? -13.375 -4.777 -1.629 1 86 9 PRO B CA 1
ATOM 781 C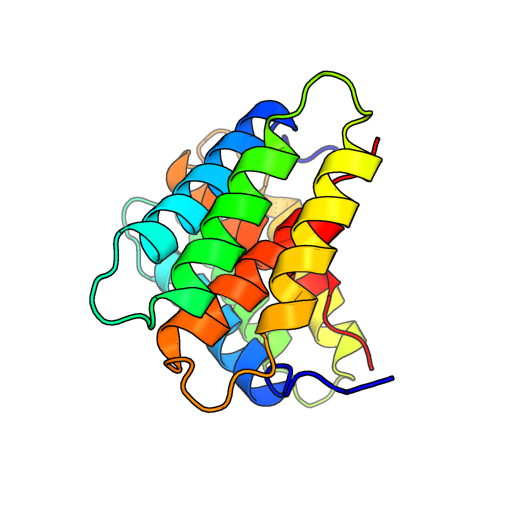 C . PRO B 1 9 ? -13.094 -5.102 -3.096 1 86 9 PRO B C 1
ATOM 783 O O . PRO B 1 9 ? -11.977 -5.465 -3.449 1 86 9 PRO B O 1
ATOM 786 N N . ALA B 1 10 ? -14.094 -4.898 -3.898 1 87.69 10 ALA B N 1
ATOM 787 C CA . ALA B 1 10 ? -13.922 -5.16 -5.324 1 87.69 10 ALA B CA 1
ATOM 788 C C . ALA B 1 10 ? -12.922 -4.184 -5.945 1 87.69 10 ALA B C 1
ATOM 790 O O . ALA B 1 10 ? -12.078 -4.578 -6.75 1 87.69 10 ALA B O 1
ATOM 791 N N . ASP B 1 11 ? -13.039 -2.939 -5.59 1 89.62 11 ASP B N 1
ATOM 792 C CA . ASP B 1 11 ? -12.125 -1.921 -6.102 1 89.62 11 ASP B CA 1
ATOM 793 C C . ASP B 1 11 ? -10.711 -2.15 -5.59 1 89.62 11 ASP B C 1
ATOM 795 O O . ASP B 1 11 ? -9.742 -1.949 -6.328 1 89.62 11 ASP B O 1
ATOM 799 N N . LYS B 1 12 ? -10.602 -2.584 -4.379 1 92.12 12 LYS B N 1
ATOM 800 C CA . LYS B 1 12 ? -9.305 -2.895 -3.797 1 92.12 12 LYS B CA 1
ATOM 801 C C . LYS B 1 12 ? -8.625 -4.035 -4.547 1 92.12 12 LYS B C 1
ATOM 803 O O . LYS B 1 12 ? -7.445 -3.941 -4.902 1 92.12 12 LYS B O 1
ATOM 808 N N . LEU B 1 13 ? -9.383 -5.02 -4.852 1 93.75 13 LEU B N 1
ATOM 809 C CA . LEU B 1 13 ? -8.852 -6.184 -5.555 1 93.75 13 LEU B CA 1
ATOM 810 C C . LEU B 1 13 ? -8.391 -5.801 -6.957 1 93.75 13 LEU B C 1
ATOM 812 O O . LEU B 1 13 ? -7.352 -6.285 -7.426 1 93.75 13 LEU B O 1
ATOM 816 N N . LYS B 1 14 ? -9.203 -4.996 -7.523 1 93.75 14 LYS B N 1
ATOM 817 C CA . LYS B 1 14 ? -8.852 -4.543 -8.867 1 93.75 14 LYS B CA 1
ATOM 818 C C . LYS B 1 14 ? -7.539 -3.77 -8.859 1 93.75 14 LYS B C 1
ATOM 820 O O . LYS B 1 14 ? -6.684 -3.982 -9.727 1 93.75 14 LYS B O 1
ATOM 825 N N . ASN B 1 15 ? -7.398 -2.869 -7.91 1 94.88 15 ASN B N 1
ATOM 826 C CA . ASN B 1 15 ? -6.172 -2.088 -7.797 1 94.88 15 ASN B CA 1
ATOM 827 C C . ASN B 1 15 ? -4.961 -2.98 -7.547 1 94.88 15 ASN B C 1
ATOM 829 O O . ASN B 1 15 ? -3.922 -2.822 -8.188 1 94.88 15 ASN B O 1
ATOM 833 N N . ILE B 1 16 ? -5.09 -3.918 -6.668 1 97.94 16 ILE B N 1
ATOM 834 C CA . ILE B 1 16 ? -4 -4.824 -6.324 1 97.94 16 ILE B CA 1
ATOM 835 C C . ILE B 1 16 ? -3.631 -5.676 -7.539 1 97.94 16 ILE B C 1
ATOM 837 O O . ILE B 1 16 ? -2.449 -5.871 -7.832 1 97.94 16 ILE B O 1
ATOM 841 N N . SER B 1 17 ? -4.645 -6.188 -8.211 1 98.06 17 SER B N 1
ATOM 842 C CA . SER B 1 17 ? -4.41 -6.984 -9.414 1 98.06 17 SER B CA 1
ATOM 843 C C . SER B 1 17 ? -3.631 -6.199 -10.461 1 98.06 17 SER B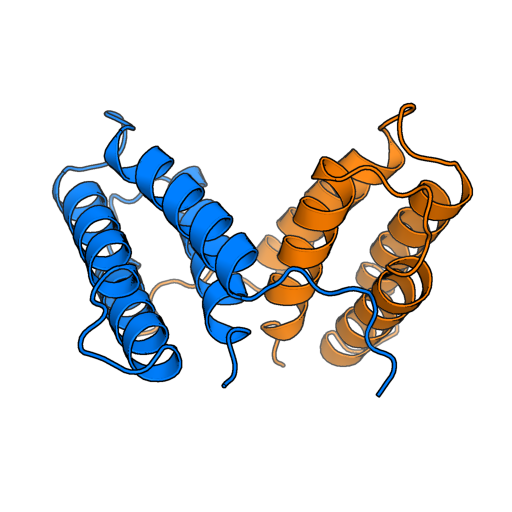 C 1
ATOM 845 O O . SER B 1 17 ? -2.756 -6.75 -11.133 1 98.06 17 SER B O 1
ATOM 847 N N . SER B 1 18 ? -3.986 -4.957 -10.586 1 97.62 18 SER B N 1
ATOM 848 C CA . SER B 1 18 ? -3.281 -4.105 -11.539 1 97.62 18 SER B CA 1
ATOM 849 C C . SER B 1 18 ? -1.817 -3.938 -11.148 1 97.62 18 SER B C 1
ATOM 851 O O . SER B 1 18 ? -0.935 -3.949 -12.008 1 97.62 18 SER B O 1
ATOM 853 N N . MET B 1 19 ? -1.539 -3.748 -9.883 1 98.12 19 MET B N 1
ATOM 854 C CA . MET B 1 19 ? -0.166 -3.613 -9.406 1 98.12 19 MET B CA 1
ATOM 855 C C . MET B 1 19 ? 0.627 -4.891 -9.664 1 98.12 19 MET B C 1
ATOM 857 O O . MET B 1 19 ? 1.792 -4.832 -10.062 1 98.12 19 MET B O 1
ATOM 861 N N . LEU B 1 20 ? 0.011 -6.008 -9.477 1 98.81 20 LEU B N 1
ATOM 862 C CA . LEU B 1 20 ? 0.649 -7.289 -9.75 1 98.81 20 LEU B CA 1
ATOM 863 C C . LEU B 1 20 ? 0.929 -7.453 -11.242 1 98.81 20 LEU B C 1
ATOM 865 O O . LEU B 1 20 ? 1.986 -7.957 -11.625 1 98.81 20 LEU B O 1
ATOM 869 N N . GLU B 1 21 ? -0.015 -7.055 -12 1 98.75 21 GLU B N 1
ATOM 870 C CA . GLU B 1 21 ? 0.14 -7.141 -13.445 1 98.75 21 GLU B CA 1
ATOM 871 C C . GLU B 1 21 ? 1.347 -6.34 -13.922 1 98.75 21 GLU B C 1
ATOM 873 O O . GLU B 1 21 ? 2.045 -6.75 -14.852 1 98.75 21 GLU B O 1
ATOM 878 N N . GLU B 1 22 ? 1.564 -5.23 -13.312 1 98.5 22 GLU B N 1
ATOM 879 C CA . GLU B 1 22 ? 2.725 -4.414 -13.656 1 98.5 22 GLU B CA 1
ATOM 880 C C . GLU B 1 22 ? 4.023 -5.184 -13.438 1 98.5 22 GLU B C 1
ATOM 882 O O . GLU B 1 22 ? 4.957 -5.082 -14.234 1 98.5 22 GLU B O 1
ATOM 887 N N . ILE B 1 23 ? 4.117 -5.898 -12.406 1 98.75 23 ILE B N 1
ATOM 888 C CA . ILE B 1 23 ? 5.297 -6.711 -12.125 1 98.75 23 ILE B CA 1
ATOM 889 C C . ILE B 1 23 ? 5.41 -7.828 -13.164 1 98.75 23 ILE B C 1
ATOM 891 O O . ILE B 1 23 ? 6.496 -8.078 -13.695 1 98.75 23 ILE B O 1
ATOM 895 N N . VAL B 1 24 ? 4.344 -8.461 -13.492 1 98.81 24 VAL B N 1
ATOM 896 C CA . VAL B 1 24 ? 4.301 -9.578 -14.438 1 98.81 24 VAL B CA 1
ATOM 897 C C . VAL B 1 24 ? 4.781 -9.117 -15.805 1 98.81 24 VAL B C 1
ATOM 899 O O . VAL B 1 24 ? 5.492 -9.844 -16.5 1 98.81 24 VAL B O 1
ATOM 902 N N . GLU B 1 25 ? 4.527 -7.875 -16.125 1 98.62 25 GLU B N 1
ATOM 903 C CA . GLU B 1 25 ? 4.809 -7.355 -17.469 1 98.62 25 GLU B CA 1
ATOM 904 C C . GLU B 1 25 ? 6.188 -6.703 -17.516 1 98.62 25 GLU B C 1
ATOM 906 O O . GLU B 1 25 ? 6.68 -6.379 -18.609 1 98.62 25 GLU B O 1
ATOM 911 N N . ASP B 1 26 ? 6.793 -6.594 -16.469 1 98.56 26 ASP B N 1
ATOM 912 C CA . ASP B 1 26 ? 8.086 -5.922 -16.406 1 98.56 26 ASP B CA 1
ATOM 913 C C . ASP B 1 26 ? 9.227 -6.883 -16.75 1 98.56 26 ASP B C 1
ATOM 915 O O . ASP B 1 26 ? 9.664 -7.664 -15.914 1 98.56 26 ASP B O 1
ATOM 919 N N . THR B 1 27 ? 9.781 -6.707 -17.844 1 97.81 27 THR B N 1
ATOM 920 C CA . THR B 1 27 ? 10.758 -7.645 -18.391 1 97.81 27 THR B CA 1
ATOM 921 C C . THR B 1 27 ? 12.102 -7.48 -17.688 1 97.81 27 THR B C 1
ATOM 923 O O . THR B 1 27 ? 12.992 -8.32 -17.828 1 97.81 27 THR B O 1
ATOM 926 N N . THR B 1 28 ? 12.273 -6.445 -16.828 1 97.56 28 THR B N 1
ATOM 927 C CA . THR B 1 28 ? 13.492 -6.289 -16.031 1 97.56 28 THR B CA 1
ATOM 928 C C . THR B 1 28 ? 13.43 -7.145 -14.766 1 97.56 28 THR B C 1
ATOM 930 O O . THR B 1 28 ? 14.43 -7.316 -14.07 1 97.56 28 THR B O 1
ATOM 933 N N . VAL B 1 29 ? 12.359 -7.672 -14.531 1 98.62 29 VAL B N 1
ATOM 934 C CA . VAL B 1 29 ? 12.133 -8.531 -13.375 1 98.62 29 VAL B CA 1
ATOM 935 C C . VAL B 1 29 ? 12.367 -9.992 -13.766 1 98.62 29 VAL B C 1
ATOM 937 O O . VAL B 1 29 ? 11.828 -10.469 -14.766 1 98.62 29 VAL B O 1
ATOM 940 N N . PRO B 1 30 ? 13.188 -10.695 -12.977 1 98.69 30 PRO B N 1
ATOM 941 C CA . PRO B 1 30 ? 13.453 -12.109 -13.258 1 98.69 30 PRO B CA 1
ATOM 942 C C . PRO B 1 30 ? 12.172 -12.93 -13.406 1 98.69 30 PRO B C 1
ATOM 944 O O . PRO B 1 30 ? 11.18 -12.664 -12.719 1 98.69 30 PRO B O 1
ATOM 947 N N . ARG B 1 31 ? 12.266 -13.898 -14.203 1 98.56 31 ARG B N 1
ATOM 948 C CA . ARG B 1 31 ? 11.117 -14.711 -14.609 1 98.56 31 ARG B CA 1
ATOM 949 C C . ARG B 1 31 ? 10.43 -15.336 -13.406 1 98.56 31 ARG B C 1
ATOM 951 O O . ARG B 1 31 ? 9.203 -15.375 -13.336 1 98.56 31 ARG B O 1
ATOM 958 N N . ASN B 1 32 ? 11.195 -15.883 -12.508 1 98.44 32 ASN B N 1
ATOM 959 C CA . ASN B 1 32 ? 10.602 -16.547 -11.352 1 98.44 32 ASN B CA 1
ATOM 960 C C . ASN B 1 32 ? 9.805 -15.562 -10.492 1 98.44 32 ASN B C 1
ATOM 962 O O . ASN B 1 32 ? 8.828 -15.953 -9.852 1 98.44 32 ASN B O 1
ATOM 966 N N . ILE B 1 33 ? 10.273 -14.289 -10.438 1 98.75 33 ILE B N 1
ATOM 967 C CA . ILE B 1 33 ? 9.562 -13.273 -9.68 1 98.75 33 ILE B CA 1
ATOM 968 C C . ILE B 1 33 ? 8.281 -12.883 -10.414 1 98.75 33 ILE B C 1
ATOM 970 O O . ILE B 1 33 ? 7.219 -12.75 -9.797 1 98.75 33 ILE B O 1
ATOM 974 N N . ARG B 1 34 ? 8.367 -12.766 -11.695 1 98.88 34 ARG B N 1
ATOM 975 C CA . ARG B 1 34 ? 7.164 -12.508 -12.484 1 98.88 34 ARG B CA 1
ATOM 976 C C . ARG B 1 34 ? 6.148 -13.633 -12.328 1 98.88 34 ARG B C 1
ATOM 978 O O . ARG B 1 34 ? 4.949 -13.383 -12.219 1 98.88 34 ARG B O 1
ATOM 985 N N . ALA B 1 35 ? 6.594 -14.883 -12.305 1 98.81 35 ALA B N 1
ATOM 986 C CA . ALA B 1 35 ? 5.719 -16.047 -12.133 1 98.81 35 ALA B CA 1
ATOM 987 C C . ALA B 1 35 ? 5.02 -16 -10.773 1 98.81 35 ALA B C 1
ATOM 989 O O . ALA B 1 35 ? 3.824 -16.297 -10.68 1 98.81 35 ALA B O 1
ATOM 990 N N . ALA B 1 36 ? 5.773 -15.656 -9.711 1 98.81 36 ALA B N 1
ATOM 991 C CA . ALA B 1 36 ? 5.188 -15.547 -8.383 1 98.81 36 ALA B CA 1
ATOM 992 C C . ALA B 1 36 ? 4.098 -14.477 -8.352 1 98.81 36 ALA B C 1
ATOM 994 O O . ALA B 1 36 ? 3.037 -14.672 -7.754 1 98.81 36 ALA B O 1
ATOM 995 N N . ALA B 1 37 ? 4.359 -13.312 -8.984 1 98.88 37 ALA B N 1
ATOM 996 C CA . ALA B 1 37 ? 3.361 -12.25 -9.07 1 98.88 37 ALA B CA 1
ATOM 997 C C . ALA B 1 37 ? 2.123 -12.719 -9.828 1 98.88 37 ALA B C 1
ATOM 999 O O . ALA B 1 37 ? 0.995 -12.398 -9.445 1 98.88 37 ALA B O 1
ATOM 1000 N N . ASP B 1 38 ? 2.326 -13.492 -10.891 1 98.88 38 ASP B N 1
ATOM 1001 C CA . ASP B 1 38 ? 1.215 -14.031 -11.672 1 98.88 38 ASP B CA 1
ATOM 1002 C C . ASP B 1 38 ? 0.383 -15.008 -10.844 1 98.88 38 ASP B C 1
ATOM 1004 O O . ASP B 1 38 ? -0.848 -14.992 -10.906 1 98.88 38 ASP B O 1
ATOM 1008 N N . ASN B 1 39 ? 1.039 -15.82 -10.133 1 98.88 39 ASN B N 1
ATOM 1009 C CA . ASN B 1 39 ? 0.344 -16.75 -9.242 1 98.88 39 ASN B CA 1
ATOM 1010 C C . ASN B 1 39 ? -0.479 -16 -8.195 1 98.88 39 ASN B C 1
ATOM 1012 O O . ASN B 1 39 ? -1.616 -16.375 -7.91 1 98.88 39 ASN B O 1
ATOM 1016 N N . ALA B 1 40 ? 0.13 -14.969 -7.602 1 98.88 40 ALA B N 1
ATOM 1017 C CA . ALA B 1 40 ? -0.586 -14.156 -6.621 1 98.88 40 ALA B CA 1
ATOM 1018 C C . ALA B 1 40 ? -1.831 -13.523 -7.238 1 98.88 40 ALA B C 1
ATOM 1020 O O . ALA B 1 40 ? -2.912 -13.562 -6.645 1 98.88 40 ALA B O 1
ATOM 1021 N N . LYS B 1 41 ? -1.688 -12.984 -8.391 1 98.75 41 LYS B N 1
ATOM 1022 C CA . LYS B 1 41 ? -2.803 -12.375 -9.109 1 98.75 41 LYS B CA 1
ATOM 1023 C C . LYS B 1 41 ? -3.922 -13.383 -9.352 1 98.75 41 LYS B C 1
ATOM 1025 O O . LYS B 1 41 ? -5.094 -13.086 -9.125 1 98.75 41 LYS B O 1
ATOM 1030 N N . ASN B 1 42 ? -3.553 -14.578 -9.797 1 98.44 42 ASN B N 1
ATOM 1031 C CA . ASN B 1 42 ? -4.527 -15.633 -10.062 1 98.44 42 ASN B CA 1
ATOM 1032 C C . ASN B 1 42 ? -5.238 -16.078 -8.789 1 98.44 42 ASN B C 1
ATOM 1034 O O . ASN B 1 42 ? -6.434 -16.375 -8.812 1 98.44 42 ASN B O 1
ATOM 1038 N N . ALA B 1 43 ? -4.5 -16.141 -7.719 1 98.25 43 ALA B N 1
ATOM 1039 C CA . ALA B 1 43 ? -5.094 -16.5 -6.434 1 98.25 43 ALA B CA 1
ATOM 1040 C C . ALA B 1 43 ? -6.199 -15.523 -6.047 1 98.25 43 ALA B C 1
ATOM 1042 O O . ALA B 1 43 ? -7.23 -15.922 -5.504 1 98.25 43 ALA B O 1
ATOM 1043 N N . LEU B 1 44 ? -6.031 -14.219 -6.355 1 97.31 44 LEU B N 1
ATOM 1044 C CA . LEU B 1 44 ? -7.004 -13.188 -6.012 1 97.31 44 LEU B CA 1
ATOM 1045 C C . LEU B 1 44 ? -8.297 -13.383 -6.801 1 97.31 44 LEU B C 1
ATOM 1047 O O . LEU B 1 44 ? -9.375 -12.992 -6.336 1 97.31 44 LEU B O 1
ATOM 1051 N N . HIS B 1 45 ? -8.164 -14.023 -7.883 1 96.44 45 HIS B N 1
ATOM 1052 C CA . HIS B 1 45 ? -9.312 -14.141 -8.773 1 96.44 45 HIS B CA 1
ATOM 1053 C C . HIS B 1 45 ? -9.969 -15.508 -8.648 1 96.44 45 HIS B C 1
ATOM 1055 O O . HIS B 1 45 ? -10.898 -15.828 -9.391 1 96.44 45 HIS B O 1
ATOM 1061 N N . ASN B 1 46 ? -9.5 -16.359 -7.777 1 96.56 46 ASN B N 1
ATOM 1062 C CA . ASN B 1 46 ? -10.117 -17.656 -7.559 1 96.56 46 ASN B CA 1
ATOM 1063 C C . ASN B 1 46 ? -11.445 -17.531 -6.809 1 96.56 46 ASN B C 1
ATOM 1065 O O . ASN B 1 46 ? -11.477 -17.641 -5.582 1 96.56 46 ASN B O 1
ATOM 1069 N N . GLU B 1 47 ? -12.523 -17.469 -7.418 1 93.56 47 GLU B N 1
ATOM 1070 C CA . GLU B 1 47 ? -13.836 -17.172 -6.852 1 93.56 47 GLU B CA 1
ATOM 1071 C C . GLU B 1 47 ? -14.383 -18.375 -6.082 1 93.56 47 GLU B C 1
ATOM 1073 O O . GLU B 1 47 ? -15.406 -18.266 -5.402 1 93.56 47 GLU B O 1
ATOM 1078 N N . GLU B 1 48 ? -13.727 -19.469 -6.09 1 96.69 48 GLU B N 1
ATOM 1079 C CA . GLU B 1 48 ? -14.125 -20.641 -5.328 1 96.69 48 GLU B CA 1
ATOM 1080 C C . GLU B 1 48 ? -13.75 -20.5 -3.855 1 96.69 48 GLU B C 1
ATOM 1082 O O . GLU B 1 48 ? -14.242 -21.25 -3.008 1 96.69 48 GLU B O 1
ATOM 1087 N N . GLN B 1 49 ? -12.93 -19.594 -3.518 1 96.25 49 GLN B N 1
ATOM 1088 C CA . GLN B 1 49 ? -12.453 -19.391 -2.15 1 96.25 49 GLN B CA 1
ATOM 1089 C C . GLN B 1 49 ? -12.969 -18.078 -1.576 1 96.25 49 GLN B C 1
ATOM 1091 O O . GLN B 1 49 ? -13.312 -17.156 -2.324 1 96.25 49 GLN B O 1
ATOM 1096 N N . GLU B 1 50 ? -13.094 -18.016 -0.29 1 95 50 GLU B N 1
ATOM 1097 C CA . GLU B 1 50 ? -13.43 -16.766 0.401 1 95 50 GLU B CA 1
ATOM 1098 C C . GLU B 1 50 ? -12.328 -15.719 0.219 1 95 50 GLU B C 1
ATOM 1100 O O . GLU B 1 50 ? -11.156 -16.062 0.061 1 95 50 GLU B O 1
ATOM 1105 N N . LEU B 1 51 ? -12.75 -14.516 0.253 1 94 51 LEU B N 1
ATOM 1106 C CA . LEU B 1 51 ? -11.852 -13.398 -0.03 1 94 51 LEU B CA 1
ATOM 1107 C C . LEU B 1 51 ? -10.625 -13.438 0.877 1 94 51 LEU B C 1
ATOM 1109 O O . LEU B 1 51 ? -9.508 -13.188 0.427 1 94 51 LEU B O 1
ATOM 1113 N N . ILE B 1 52 ? -10.789 -13.734 2.158 1 94.94 52 ILE B N 1
ATOM 1114 C CA . ILE B 1 52 ? -9.688 -13.758 3.117 1 94.94 52 ILE B CA 1
ATOM 1115 C C . ILE B 1 52 ? -8.688 -14.844 2.736 1 94.94 52 ILE B C 1
ATOM 1117 O O . ILE B 1 52 ? -7.477 -14.656 2.863 1 94.94 52 ILE B O 1
ATOM 1121 N N . VAL B 1 53 ? -9.156 -15.953 2.25 1 96.75 53 VAL B N 1
ATOM 1122 C CA . VAL B 1 53 ? -8.312 -17.062 1.842 1 96.75 53 VAL B CA 1
ATOM 1123 C C . VAL B 1 53 ? -7.555 -16.703 0.564 1 96.75 53 VAL B C 1
ATOM 1125 O O . VAL B 1 53 ? -6.359 -16.984 0.441 1 96.75 53 VAL B O 1
ATOM 1128 N N . ARG B 1 54 ? -8.32 -16.047 -0.397 1 97.31 54 ARG B N 1
ATOM 1129 C CA . ARG B 1 54 ? -7.676 -15.578 -1.623 1 97.31 54 ARG B CA 1
ATOM 1130 C C . ARG B 1 54 ? -6.512 -14.648 -1.312 1 97.31 54 ARG B C 1
ATOM 1132 O O . ARG B 1 54 ? -5.418 -14.812 -1.849 1 97.31 54 ARG B O 1
ATOM 1139 N N . SER B 1 55 ? -6.715 -13.727 -0.414 1 97.44 55 SER B N 1
ATOM 1140 C CA . SER B 1 55 ? -5.695 -12.75 -0.04 1 97.44 55 SER B CA 1
ATOM 1141 C C . SER B 1 55 ? -4.512 -13.43 0.647 1 97.44 55 SER B C 1
ATOM 1143 O O . SER B 1 55 ? -3.355 -13.125 0.342 1 97.44 55 SER B O 1
ATOM 1145 N N . ALA B 1 56 ? -4.789 -14.352 1.528 1 97.12 56 ALA B N 1
ATOM 1146 C CA . ALA B 1 56 ? -3.742 -15.062 2.262 1 97.12 56 ALA B CA 1
ATOM 1147 C C . ALA B 1 56 ? -2.877 -15.891 1.32 1 97.12 56 ALA B C 1
ATOM 1149 O O . ALA B 1 56 ? -1.652 -15.93 1.461 1 97.12 56 ALA B O 1
ATOM 1150 N N . THR B 1 57 ? -3.506 -16.516 0.408 1 98.31 57 THR B N 1
ATOM 1151 C CA . THR B 1 57 ? -2.777 -17.328 -0.569 1 98.31 57 THR B CA 1
ATOM 1152 C C . THR B 1 57 ? -1.871 -16.438 -1.423 1 98.31 57 THR B C 1
ATOM 1154 O O . THR B 1 57 ? -0.713 -16.781 -1.668 1 98.31 57 THR B O 1
ATOM 1157 N N . ALA B 1 58 ? -2.434 -15.297 -1.881 1 98.62 58 ALA B N 1
ATOM 1158 C CA . ALA B 1 58 ? -1.64 -14.352 -2.656 1 98.62 58 ALA B CA 1
ATOM 1159 C C . ALA B 1 58 ? -0.429 -13.867 -1.862 1 98.62 58 ALA B C 1
ATOM 1161 O O . ALA B 1 58 ? 0.687 -13.828 -2.385 1 98.62 58 ALA B O 1
ATOM 1162 N N . ILE B 1 59 ? -0.639 -13.516 -0.625 1 98 59 ILE B N 1
ATOM 1163 C CA . ILE B 1 59 ? 0.434 -13.07 0.256 1 98 59 ILE B CA 1
ATOM 1164 C C . ILE B 1 59 ? 1.514 -14.148 0.341 1 98 59 ILE B C 1
ATOM 1166 O O . ILE B 1 59 ? 2.707 -13.844 0.31 1 98 59 ILE B O 1
ATOM 1170 N N . GLN B 1 60 ? 1.097 -15.414 0.458 1 97.88 60 GLN B N 1
ATOM 1171 C CA . GLN B 1 60 ? 2.041 -16.516 0.58 1 97.88 60 GLN B CA 1
ATOM 1172 C C . GLN B 1 60 ? 2.959 -16.594 -0.638 1 97.88 60 GLN B C 1
ATOM 1174 O O . GLN B 1 60 ? 4.172 -16.75 -0.498 1 97.88 60 GLN B O 1
ATOM 1179 N N . TYR B 1 61 ? 2.416 -16.438 -1.832 1 98.38 61 TYR B N 1
ATOM 1180 C CA . TYR B 1 61 ? 3.227 -16.453 -3.045 1 98.38 61 TYR B CA 1
ATOM 1181 C C . TYR B 1 61 ? 4.262 -15.336 -3.023 1 98.38 61 TYR B C 1
ATOM 1183 O O . TYR B 1 61 ? 5.426 -15.555 -3.371 1 98.38 61 TYR B O 1
ATOM 1191 N N . LEU B 1 62 ? 3.885 -14.195 -2.604 1 98.31 62 LEU B N 1
ATOM 1192 C CA . LEU B 1 62 ? 4.746 -13.023 -2.613 1 98.31 62 LEU B CA 1
ATOM 1193 C C . LEU B 1 62 ? 5.805 -13.117 -1.519 1 98.31 62 LEU B C 1
ATOM 1195 O O . LEU B 1 62 ? 6.953 -12.711 -1.724 1 98.31 62 LEU B O 1
ATOM 1199 N N . ASP B 1 63 ? 5.387 -13.68 -0.409 1 96.19 63 ASP B N 1
ATOM 1200 C CA . ASP B 1 63 ? 6.32 -13.875 0.692 1 96.19 63 ASP B CA 1
ATOM 1201 C C . ASP B 1 63 ? 7.418 -14.867 0.307 1 96.19 63 ASP B C 1
ATOM 1203 O O . ASP B 1 63 ? 8.586 -14.664 0.634 1 96.19 63 ASP B O 1
ATOM 1207 N N . ASP B 1 64 ? 7 -15.891 -0.32 1 96.94 64 ASP B N 1
ATOM 1208 C CA . ASP B 1 64 ? 7.938 -16.938 -0.712 1 96.94 64 ASP B CA 1
ATOM 1209 C C . ASP B 1 64 ? 9.016 -16.391 -1.649 1 96.94 64 ASP B C 1
ATOM 1211 O O . ASP B 1 64 ? 10.18 -16.766 -1.558 1 96.94 64 ASP B O 1
ATOM 1215 N N . ILE B 1 65 ? 8.672 -15.453 -2.523 1 97.44 65 ILE B N 1
ATOM 1216 C CA . ILE B 1 65 ? 9.594 -14.969 -3.543 1 97.44 65 ILE B CA 1
ATOM 1217 C C . ILE B 1 65 ? 10.344 -13.75 -3.02 1 97.44 65 ILE B C 1
ATOM 1219 O O . ILE B 1 65 ? 11.328 -13.312 -3.623 1 97.44 65 ILE B O 1
ATOM 1223 N N . SER B 1 66 ? 9.945 -13.156 -1.919 1 94.25 66 SER B N 1
ATOM 1224 C CA . SER B 1 66 ? 10.477 -11.898 -1.402 1 94.25 66 SER B CA 1
ATOM 1225 C C . SER B 1 66 ? 11.953 -12.039 -1.025 1 94.25 66 SER B C 1
ATOM 1227 O O . SER B 1 66 ? 12.672 -11.047 -0.946 1 94.25 66 SER B O 1
ATOM 1229 N N . GLU B 1 67 ? 12.406 -13.297 -0.923 1 92 67 GLU B N 1
ATOM 1230 C CA . GLU B 1 67 ? 13.773 -13.562 -0.482 1 92 67 GLU B CA 1
ATOM 1231 C C . GLU B 1 67 ? 14.711 -13.766 -1.671 1 92 67 GLU B C 1
ATOM 1233 O O . GLU B 1 67 ? 15.906 -14.008 -1.494 1 92 67 GLU B O 1
ATOM 1238 N N . ASP B 1 68 ? 14.172 -13.57 -2.816 1 96.31 68 ASP B N 1
ATOM 1239 C CA . ASP B 1 68 ? 15.008 -13.719 -4.008 1 96.31 68 ASP B CA 1
ATOM 1240 C C . ASP B 1 68 ? 16.078 -12.641 -4.066 1 96.31 68 ASP B C 1
ATOM 1242 O O . ASP B 1 68 ? 15.773 -11.445 -4.066 1 96.31 68 ASP B O 1
ATOM 1246 N N . PRO B 1 69 ? 17.359 -12.992 -4.078 1 95.38 69 PRO B N 1
ATOM 1247 C CA . PRO B 1 69 ? 18.453 -12.016 -4.055 1 95.38 69 PRO B CA 1
ATOM 1248 C C . PRO B 1 69 ? 18.531 -11.195 -5.34 1 95.38 69 PRO B C 1
ATOM 1250 O O . PRO B 1 69 ? 19.172 -10.141 -5.363 1 95.38 69 PRO B O 1
ATOM 1253 N N . ASN B 1 70 ? 17.969 -11.703 -6.391 1 96.38 70 ASN B N 1
ATOM 1254 C CA . ASN B 1 70 ? 18.047 -11.016 -7.672 1 96.38 70 ASN B CA 1
ATOM 1255 C C . ASN B 1 70 ? 16.844 -10.086 -7.879 1 96.38 70 ASN B C 1
ATOM 1257 O O . ASN B 1 70 ? 16.688 -9.5 -8.945 1 96.38 70 ASN B O 1
ATOM 1261 N N . MET B 1 71 ? 15.977 -9.953 -6.895 1 97.06 71 MET B N 1
ATOM 1262 C CA . MET B 1 71 ? 14.836 -9.055 -7.004 1 97.06 71 MET B CA 1
ATOM 1263 C C . MET B 1 71 ? 15.289 -7.602 -7.082 1 97.06 71 MET B C 1
ATOM 1265 O O . MET B 1 71 ? 15.984 -7.117 -6.188 1 97.06 71 MET B O 1
ATOM 1269 N N . PRO B 1 72 ? 14.766 -6.879 -8.109 1 96.75 72 PRO B N 1
ATOM 1270 C CA . PRO B 1 72 ? 15.086 -5.449 -8.164 1 96.75 72 PRO B CA 1
ATOM 1271 C C . PRO B 1 72 ? 14.492 -4.664 -7 1 96.75 72 PRO B C 1
ATOM 1273 O O . PRO B 1 72 ? 13.422 -5.012 -6.496 1 96.75 72 PRO B O 1
ATOM 1276 N N . ILE B 1 73 ? 15.109 -3.623 -6.621 1 92.81 73 ILE B N 1
ATOM 1277 C CA . ILE B 1 73 ? 14.727 -2.824 -5.465 1 92.81 73 ILE B CA 1
ATOM 1278 C C . ILE B 1 73 ? 13.305 -2.291 -5.652 1 92.81 73 ILE B C 1
ATOM 1280 O O . ILE B 1 73 ? 12.484 -2.369 -4.742 1 92.81 73 ILE B O 1
ATOM 1284 N N . HIS B 1 74 ? 12.984 -1.733 -6.883 1 94.81 74 HIS B N 1
ATOM 1285 C CA . HIS B 1 74 ? 11.664 -1.172 -7.141 1 94.81 74 HIS B CA 1
ATOM 1286 C C . HIS B 1 74 ? 10.578 -2.23 -6.988 1 94.81 74 HIS B C 1
ATOM 1288 O O . HIS B 1 74 ? 9.484 -1.937 -6.496 1 94.81 74 HIS B O 1
ATOM 1294 N N . THR B 1 75 ? 10.914 -3.52 -7.402 1 97.38 75 THR B N 1
ATOM 1295 C CA . THR B 1 75 ? 9.953 -4.617 -7.305 1 97.38 75 THR B CA 1
ATOM 1296 C C . THR B 1 75 ? 9.695 -4.977 -5.844 1 97.38 75 THR B C 1
ATOM 1298 O O . THR B 1 75 ? 8.547 -5.23 -5.461 1 97.38 75 THR B O 1
ATOM 1301 N N . ARG B 1 76 ? 10.766 -4.922 -5.082 1 95.38 76 ARG B N 1
ATOM 1302 C CA . ARG B 1 76 ? 10.633 -5.184 -3.654 1 95.38 76 ARG B CA 1
ATOM 1303 C C . ARG B 1 76 ? 9.68 -4.188 -3.004 1 95.38 76 ARG B C 1
ATOM 1305 O O . ARG B 1 76 ? 8.812 -4.57 -2.211 1 95.38 76 ARG B O 1
ATOM 1312 N N . THR B 1 77 ? 9.781 -2.945 -3.34 1 93.56 77 THR B N 1
ATOM 1313 C CA . THR B 1 77 ? 8.906 -1.901 -2.818 1 93.56 77 THR B CA 1
ATOM 1314 C C . THR B 1 77 ? 7.469 -2.135 -3.264 1 93.56 77 THR B C 1
ATOM 1316 O O . THR B 1 77 ? 6.535 -1.982 -2.471 1 93.56 77 THR B O 1
ATOM 1319 N N . GLN B 1 78 ? 7.332 -2.518 -4.531 1 96.31 78 GLN B N 1
ATOM 1320 C CA . GLN B 1 78 ? 5.996 -2.793 -5.051 1 96.31 78 GLN B CA 1
ATOM 1321 C C . GLN B 1 78 ? 5.352 -3.965 -4.316 1 96.31 78 GLN B C 1
ATOM 1323 O O . GLN B 1 78 ? 4.191 -3.889 -3.912 1 96.31 78 GLN B O 1
ATOM 1328 N N . ILE B 1 79 ? 6.066 -4.992 -4.129 1 97.5 79 ILE B N 1
ATOM 1329 C CA . ILE B 1 79 ? 5.555 -6.191 -3.469 1 97.5 79 ILE B CA 1
ATOM 1330 C C . ILE B 1 79 ? 5.191 -5.867 -2.021 1 97.5 79 ILE B C 1
ATOM 1332 O O . ILE B 1 79 ? 4.145 -6.293 -1.528 1 97.5 79 ILE B O 1
ATOM 1336 N N . TRP B 1 80 ? 5.98 -5.105 -1.365 1 95.06 80 TRP B N 1
ATOM 1337 C CA . TRP B 1 80 ? 5.684 -4.684 -0.001 1 95.06 80 TRP B CA 1
ATOM 1338 C C . TRP B 1 80 ? 4.355 -3.938 0.058 1 95.06 80 TRP B C 1
ATOM 1340 O O . TRP B 1 80 ? 3.518 -4.211 0.922 1 95.06 80 TRP B O 1
ATOM 1350 N N . GLY B 1 81 ? 4.223 -2.945 -0.814 1 95.31 81 GLY B N 1
ATOM 1351 C CA . GLY B 1 81 ? 2.963 -2.223 -0.874 1 95.31 81 GLY B CA 1
ATOM 1352 C C . GLY B 1 81 ? 1.767 -3.127 -1.105 1 95.31 81 GLY B C 1
ATOM 1353 O O . GLY B 1 81 ? 0.737 -2.984 -0.443 1 95.31 81 GLY B O 1
ATOM 1354 N N . ILE B 1 82 ? 1.917 -4.082 -1.992 1 97.81 82 ILE B N 1
ATOM 1355 C CA . ILE B 1 82 ? 0.841 -5.004 -2.34 1 97.81 82 ILE B CA 1
ATOM 1356 C C . ILE B 1 82 ? 0.489 -5.867 -1.128 1 97.81 82 ILE B C 1
ATOM 1358 O O . ILE B 1 82 ? -0.688 -6.02 -0.79 1 97.81 82 ILE B O 1
ATOM 1362 N N . VAL B 1 83 ? 1.504 -6.387 -0.476 1 96.94 83 VAL B N 1
ATOM 1363 C CA . VAL B 1 83 ? 1.295 -7.223 0.7 1 96.94 83 VAL B CA 1
ATOM 1364 C C . VAL B 1 83 ? 0.59 -6.418 1.79 1 96.94 83 VAL B C 1
ATOM 1366 O O . VAL B 1 83 ? -0.358 -6.902 2.412 1 96.94 83 VAL B O 1
ATOM 1369 N N . SER B 1 84 ? 1.021 -5.207 2.008 1 94.75 84 SER B N 1
ATOM 1370 C CA . SER B 1 84 ? 0.397 -4.34 3 1 94.75 84 SER B CA 1
ATOM 1371 C C . SER B 1 84 ? -1.083 -4.133 2.699 1 94.75 84 SER B C 1
ATOM 1373 O O . SER B 1 84 ? -1.915 -4.145 3.609 1 94.75 84 SER B O 1
ATOM 1375 N N . GLU B 1 85 ? -1.449 -3.924 1.417 1 95.69 85 GLU B N 1
ATOM 1376 C CA . GLU B 1 85 ? -2.844 -3.74 1.029 1 95.69 85 GLU B CA 1
ATOM 1377 C C . GLU B 1 85 ? -3.643 -5.027 1.213 1 95.69 85 GLU B C 1
ATOM 1379 O O . GLU B 1 85 ? -4.773 -5 1.701 1 95.69 85 GLU B O 1
ATOM 1384 N N . LEU B 1 86 ? -3.062 -6.121 0.891 1 96.56 86 LEU B N 1
ATOM 1385 C CA . LEU B 1 86 ? -3.732 -7.41 1.032 1 96.56 86 LEU B CA 1
ATOM 1386 C C . LEU B 1 86 ? -4.047 -7.703 2.496 1 96.56 86 LEU B C 1
ATOM 1388 O O . LEU B 1 86 ? -5.105 -8.25 2.811 1 96.56 86 LEU B O 1
ATOM 1392 N N . GLU B 1 87 ? -3.148 -7.344 3.342 1 94.38 87 GLU B N 1
ATOM 1393 C CA . GLU B 1 87 ? -3.299 -7.605 4.77 1 94.38 87 GLU B CA 1
ATOM 1394 C C . GLU B 1 87 ? -4.508 -6.875 5.34 1 94.38 87 GLU B C 1
ATOM 1396 O O . GLU B 1 87 ? -5.043 -7.262 6.383 1 94.38 87 GLU B O 1
ATOM 1401 N N . THR B 1 88 ? -4.887 -5.879 4.648 1 91 88 THR B N 1
ATOM 1402 C CA . THR B 1 88 ? -5.988 -5.078 5.164 1 91 88 THR B CA 1
ATOM 1403 C C . THR B 1 88 ? -7.328 -5.617 4.664 1 91 88 THR B C 1
ATOM 1405 O O . THR B 1 88 ? -8.383 -5.133 5.066 1 91 88 THR B O 1
ATOM 1408 N N . ILE B 1 89 ? -7.312 -6.496 3.74 1 88.56 89 ILE B N 1
ATOM 1409 C CA . ILE B 1 89 ? -8.555 -7.098 3.266 1 88.56 89 ILE B CA 1
ATOM 1410 C C . ILE B 1 89 ? -9.148 -7.984 4.359 1 88.56 89 ILE B C 1
ATOM 1412 O O . ILE B 1 89 ? -8.492 -8.914 4.836 1 88.56 89 ILE B O 1
ATOM 1416 N N . LYS B 1 90 ? -10.211 -7.469 4.891 1 77.88 90 LYS B N 1
ATOM 1417 C CA . LYS B 1 90 ? -10.961 -8.227 5.891 1 77.88 90 LYS B CA 1
ATOM 1418 C C . LYS B 1 90 ? -12.328 -8.641 5.359 1 77.88 90 LYS B C 1
ATOM 1420 O O . LYS B 1 90 ? -12.82 -8.062 4.387 1 77.88 90 LYS B O 1
ATOM 1425 N N . ASN B 1 91 ? -12.883 -9.789 5.789 1 62.72 91 ASN B N 1
ATOM 1426 C CA . ASN B 1 91 ? -14.25 -10.18 5.477 1 62.72 91 ASN B CA 1
ATOM 1427 C C . ASN B 1 91 ? -15.258 -9.156 5.992 1 62.72 91 ASN B C 1
ATOM 1429 O O . ASN B 1 91 ? -14.992 -8.461 6.977 1 62.72 91 ASN B O 1
#

Nearest PDB structures (foldseek):
  2qzg-assembly1_A  TM=9.865E-01  e=1.304E-10  Methanococcus maripaludis S2
  2qsb-assembly1_A  TM=9.385E-01  e=1.161E-04  Thermoplasma acidophilum DSM 1728
  4pkc-assembly1_A  TM=4.039E-01  e=6.066E+00  Thauera aromatica
  2qzg-assembly1_A  TM=9.880E-01  e=1.359E-10  Methanococcus maripaludis S2
  2qsb-assembly1_A  TM=9.383E-01  e=1.032E-04  Thermoplasma acidophilum DSM 1728

Solvent-accessible surface area (backbone atoms only — not comparable to full-atom values): 9988 Å² total; per-residue (Å²): 132,82,71,33,77,62,74,49,72,67,56,47,50,52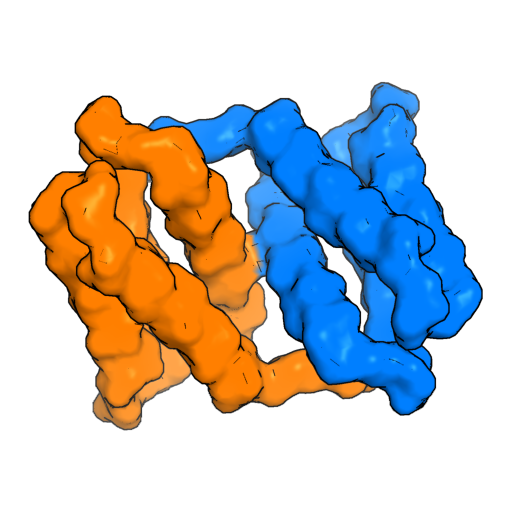,54,48,42,49,58,30,48,52,48,47,67,34,83,88,45,53,66,72,56,23,49,31,32,45,51,19,41,51,33,61,64,43,79,92,48,55,68,55,56,18,36,49,52,18,42,49,36,48,52,69,51,50,55,46,86,80,60,49,69,71,56,52,54,50,49,50,47,48,44,23,41,43,70,62,57,70,129,130,82,70,36,76,63,75,48,72,68,56,48,49,52,52,49,42,50,57,30,48,53,50,47,68,33,83,88,45,52,65,72,57,21,49,30,32,47,51,19,42,52,34,63,64,42,80,90,47,56,68,55,55,18,37,50,52,19,43,50,37,47,50,68,52,47,56,47,86,80,60,50,68,72,55,53,52,51,50,50,48,48,46,23,41,42,70,62,58,69,129

InterPro domains:
  IPR005354 Uncharacterised protein family UPF0147 [MF_00342] (9-90)
  IPR005354 Uncharacterised protein family UPF0147 [NF003319] (5-90)
  IPR005354 Uncharacterised protein family UPF0147 [PF03685] (11-89)
  IPR023130 Ta0600-like superfamily [G3DSA:1.20.1440.50] (8-91)

Radius of gyration: 16.4 Å; Cα contacts (8 Å, |Δi|>4): 204; chains: 2; bounding box: 37×43×38 Å

pLDDT: mean 92.12, std 14.18, range [24.2, 98.88]

Sequence (182 aa):
MFSAKKLSPADKLKNISSMLEEIVEDTTVPRNIRAAADNAKNALHNEEQELIVRSATAIQYLDDISEDPNMPIHTRTQIWGIVSELETIKNMFSAKKLSPADKLKNISSMLEEIVEDTTVPRNIRAAADNAKNALHNEEQELIVRSATAIQYLDDISEDPNMPIHTRTQIWGIVSELETIKN